Protein AF-A0A1Y5F6K0-F1 (afdb_monomer_lite)

Structure (mmCIF, N/CA/C/O backbone):
data_AF-A0A1Y5F6K0-F1
#
_entry.id   AF-A0A1Y5F6K0-F1
#
loop_
_atom_site.group_PDB
_atom_site.id
_atom_site.type_symbol
_atom_site.label_atom_id
_atom_site.lab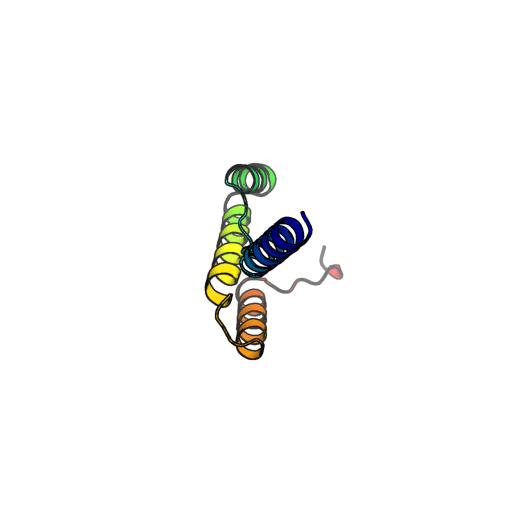el_alt_id
_atom_site.label_comp_id
_atom_site.label_asym_id
_atom_site.label_entity_id
_atom_site.label_seq_id
_atom_site.pdbx_PDB_ins_code
_atom_site.Cartn_x
_atom_site.Cartn_y
_atom_site.Cartn_z
_atom_site.occupancy
_atom_site.B_iso_or_equiv
_atom_site.auth_seq_id
_atom_site.auth_comp_id
_atom_site.auth_asym_id
_atom_site.auth_atom_id
_atom_site.pdbx_PDB_model_num
ATOM 1 N N . MET A 1 1 ? 6.718 9.700 46.184 1.00 61.56 1 MET A N 1
ATOM 2 C CA . MET A 1 1 ? 7.328 8.785 45.185 1.00 61.56 1 MET A CA 1
ATOM 3 C C . MET A 1 1 ? 6.313 7.915 44.432 1.00 61.56 1 MET A C 1
ATOM 5 O O . MET A 1 1 ? 6.516 7.708 43.245 1.00 61.56 1 MET A O 1
ATOM 9 N N . ALA A 1 2 ? 5.223 7.432 45.050 1.00 70.31 2 ALA A N 1
ATOM 10 C CA . ALA A 1 2 ? 4.215 6.604 44.364 1.00 70.31 2 ALA A CA 1
ATOM 11 C C . ALA A 1 2 ? 3.367 7.361 43.314 1.00 70.31 2 ALA A C 1
ATOM 13 O O . ALA A 1 2 ? 3.159 6.848 42.220 1.00 70.31 2 ALA A O 1
ATOM 14 N N . GLY A 1 3 ? 2.949 8.602 43.599 1.00 78.19 3 GLY A N 1
ATOM 15 C CA . GLY A 1 3 ? 2.156 9.415 42.659 1.00 78.19 3 GLY A CA 1
ATOM 16 C C . GLY A 1 3 ? 2.897 9.770 41.365 1.00 78.19 3 GLY A C 1
ATOM 17 O O . GLY A 1 3 ? 2.319 9.698 40.289 1.00 78.19 3 GLY A O 1
ATOM 18 N N . LEU A 1 4 ? 4.204 10.047 41.448 1.00 80.81 4 LEU A N 1
ATOM 19 C CA . LEU A 1 4 ? 5.037 10.308 40.269 1.00 80.81 4 LEU A CA 1
ATOM 20 C C . LEU A 1 4 ? 5.130 9.074 39.358 1.00 80.81 4 LEU A C 1
ATOM 22 O O . LEU A 1 4 ? 5.035 9.202 38.144 1.00 80.81 4 LEU A O 1
ATOM 26 N N . LYS A 1 5 ? 5.248 7.872 39.940 1.00 79.56 5 LYS A N 1
ATOM 27 C CA . LYS A 1 5 ? 5.255 6.612 39.180 1.00 79.56 5 LYS A CA 1
ATOM 28 C C . LYS A 1 5 ? 3.926 6.380 38.456 1.00 79.56 5 LYS A C 1
ATOM 30 O O . LYS A 1 5 ? 3.944 6.002 37.292 1.00 79.56 5 LYS A O 1
ATOM 35 N N . PHE A 1 6 ? 2.795 6.656 39.110 1.00 84.44 6 PHE A N 1
ATOM 36 C CA . PHE A 1 6 ? 1.471 6.554 38.486 1.00 84.44 6 PHE A CA 1
ATOM 37 C C . PHE A 1 6 ? 1.295 7.534 37.324 1.00 84.44 6 PHE A C 1
ATOM 39 O O . PHE A 1 6 ? 0.811 7.141 36.269 1.00 84.44 6 PHE A O 1
ATOM 46 N N . VAL A 1 7 ? 1.738 8.784 37.484 1.00 90.12 7 VAL A N 1
ATOM 47 C CA . VAL A 1 7 ? 1.685 9.785 36.408 1.00 90.12 7 VAL A CA 1
ATOM 48 C C . VAL A 1 7 ? 2.534 9.350 35.214 1.00 90.12 7 VAL A C 1
ATOM 50 O O . VAL A 1 7 ? 2.054 9.390 34.086 1.00 90.12 7 VAL A O 1
ATOM 53 N N . VAL A 1 8 ? 3.758 8.871 35.450 1.00 89.00 8 VAL A N 1
ATOM 54 C CA . VAL A 1 8 ? 4.646 8.392 34.378 1.00 89.00 8 VAL A CA 1
ATOM 55 C C . VAL A 1 8 ? 4.029 7.205 33.631 1.00 89.00 8 VAL A C 1
ATOM 57 O O . VAL A 1 8 ? 4.008 7.208 32.405 1.00 89.00 8 VAL A O 1
ATOM 60 N N . VAL A 1 9 ? 3.466 6.226 34.346 1.00 89.75 9 VAL A N 1
ATOM 61 C CA . VAL A 1 9 ? 2.804 5.062 33.730 1.00 89.75 9 VAL A CA 1
ATOM 62 C C . VAL A 1 9 ? 1.603 5.484 32.880 1.00 89.75 9 VAL A C 1
ATOM 64 O O . VAL A 1 9 ? 1.476 5.036 31.741 1.00 89.75 9 VAL A O 1
ATOM 67 N N . SER A 1 10 ? 0.757 6.383 33.388 1.00 85.25 10 SER A N 1
ATOM 68 C CA . SER A 1 10 ? -0.405 6.892 32.650 1.00 85.25 10 SER A CA 1
ATOM 69 C C . SER A 1 10 ? -0.009 7.674 31.394 1.00 85.25 10 SER A C 1
ATOM 71 O O . SER A 1 10 ? -0.640 7.519 30.350 1.00 85.25 10 SER A O 1
ATOM 73 N N . VAL A 1 11 ? 1.061 8.472 31.464 1.00 86.88 11 VAL A N 1
ATOM 74 C CA . VAL A 1 11 ? 1.604 9.194 30.303 1.00 86.88 11 VAL A CA 1
ATOM 75 C C . VAL A 1 11 ? 2.143 8.214 29.258 1.00 86.88 11 VAL A C 1
ATOM 77 O O . VAL A 1 11 ? 1.815 8.345 28.081 1.00 86.88 11 VAL A O 1
ATOM 80 N N . CYS A 1 12 ? 2.900 7.192 29.664 1.00 83.38 12 CYS A N 1
ATOM 81 C CA . CYS A 1 12 ? 3.394 6.166 28.743 1.00 83.38 12 CYS A CA 1
ATOM 82 C C . CYS A 1 12 ? 2.255 5.397 28.050 1.00 83.38 12 CYS A C 1
ATOM 84 O O . CYS A 1 12 ? 2.342 5.133 26.853 1.00 83.38 12 CYS A O 1
ATOM 86 N N . LEU A 1 13 ? 1.174 5.083 28.772 1.00 81.44 13 LEU A N 1
ATOM 87 C CA . LEU A 1 13 ? -0.019 4.432 28.217 1.0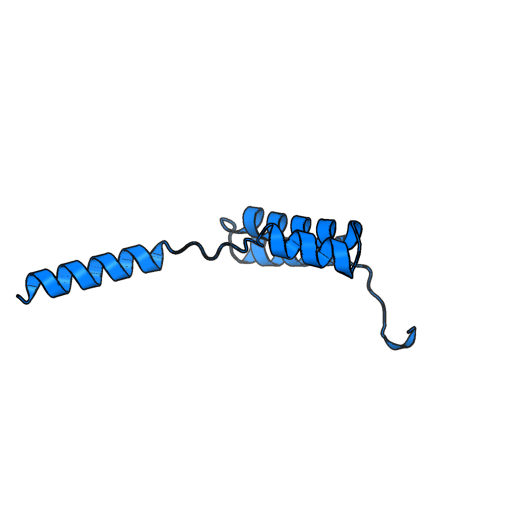0 81.44 13 LEU A CA 1
ATOM 88 C C . LEU A 1 13 ? -0.740 5.306 27.184 1.00 81.44 13 LEU A C 1
ATOM 90 O O . LEU A 1 13 ? -1.127 4.804 26.131 1.00 81.44 13 LEU A O 1
ATOM 94 N N . MET A 1 14 ? -0.879 6.611 27.441 1.00 80.19 14 MET A N 1
ATOM 95 C CA . MET A 1 14 ? -1.462 7.537 26.464 1.00 80.19 14 MET A CA 1
ATOM 96 C C . MET A 1 14 ? -0.591 7.683 25.214 1.00 80.19 14 MET A C 1
ATOM 98 O O . MET A 1 14 ? -1.117 7.675 24.107 1.00 80.19 14 MET A O 1
ATOM 102 N N . VAL A 1 15 ? 0.734 7.768 25.364 1.00 73.88 15 VAL A N 1
ATOM 103 C CA . VAL A 1 15 ? 1.657 7.851 24.218 1.00 73.88 15 VAL A CA 1
ATOM 104 C C . VAL A 1 15 ? 1.602 6.576 23.372 1.00 73.88 15 VAL A C 1
ATOM 106 O O . VAL A 1 15 ? 1.556 6.659 22.147 1.00 73.88 15 VAL A O 1
ATOM 109 N N . ALA A 1 16 ? 1.540 5.401 24.004 1.00 67.50 16 ALA A N 1
ATOM 110 C CA . ALA A 1 16 ? 1.407 4.127 23.300 1.00 67.50 16 ALA A CA 1
ATOM 111 C C . ALA A 1 16 ? 0.063 3.993 22.560 1.00 67.50 16 ALA A C 1
ATOM 113 O O . ALA A 1 16 ? 0.028 3.448 21.461 1.00 67.50 16 ALA A O 1
ATOM 114 N N . ALA A 1 17 ? -1.028 4.529 23.118 1.00 64.56 17 ALA A N 1
ATOM 115 C CA . ALA A 1 17 ? -2.344 4.526 22.473 1.00 64.56 17 ALA A CA 1
ATOM 116 C C . ALA A 1 17 ? -2.420 5.424 21.222 1.00 64.56 17 ALA A C 1
ATOM 118 O O . ALA A 1 17 ? -3.309 5.242 20.393 1.00 64.56 17 ALA A O 1
ATOM 119 N N . VAL A 1 18 ? -1.498 6.382 21.081 1.00 61.72 18 VAL A N 1
ATOM 120 C CA . VAL A 1 18 ? -1.438 7.330 19.954 1.00 61.72 18 VAL A CA 1
ATOM 121 C C . VAL A 1 18 ? -0.342 6.952 18.951 1.00 61.72 18 VAL A C 1
ATOM 123 O O . VAL A 1 18 ? -0.196 7.615 17.927 1.00 61.72 18 VAL A O 1
ATOM 126 N N . ALA A 1 19 ? 0.422 5.880 19.197 1.00 58.09 19 ALA A N 1
ATOM 127 C CA . ALA A 1 19 ? 1.472 5.449 18.284 1.00 58.09 19 ALA A CA 1
ATOM 128 C C . ALA A 1 19 ? 0.868 5.160 16.895 1.00 58.09 19 ALA A C 1
ATOM 130 O O . ALA A 1 19 ? 0.037 4.255 16.762 1.00 58.09 19 ALA A O 1
ATOM 131 N N . PRO A 1 20 ? 1.250 5.917 15.851 1.00 58.69 20 PRO A N 1
ATOM 132 C CA . PRO A 1 20 ? 0.698 5.698 14.531 1.00 58.69 20 PRO A CA 1
ATOM 133 C C . PRO A 1 20 ? 1.206 4.352 14.015 1.00 58.69 20 PRO A C 1
ATOM 135 O O . PRO A 1 20 ? 2.389 4.192 13.726 1.00 58.69 20 PRO A O 1
ATOM 138 N N . ALA A 1 21 ? 0.303 3.386 13.843 1.00 62.81 21 ALA A N 1
ATOM 139 C CA . ALA A 1 21 ? 0.554 2.157 13.087 1.00 62.81 21 ALA A CA 1
ATOM 140 C C . ALA A 1 21 ? 0.576 2.451 11.572 1.00 62.81 21 ALA A C 1
ATOM 142 O O . ALA A 1 21 ? -0.080 1.783 10.771 1.00 62.81 21 ALA A O 1
ATOM 143 N N . ALA A 1 22 ? 1.259 3.52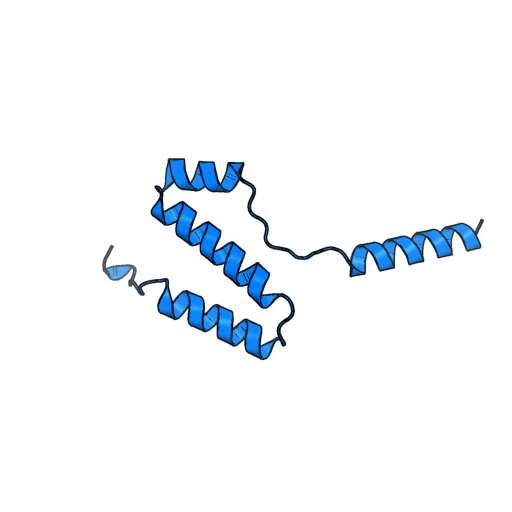8 11.178 1.00 67.19 22 ALA A N 1
ATOM 144 C CA . ALA A 1 22 ? 1.317 3.975 9.803 1.00 67.19 22 ALA A CA 1
ATOM 145 C C . ALA A 1 22 ? 2.375 3.172 9.053 1.00 67.19 22 ALA A C 1
ATOM 147 O O . ALA A 1 22 ? 3.544 3.145 9.432 1.00 67.19 22 ALA A O 1
ATOM 148 N N . LEU A 1 23 ? 1.955 2.533 7.965 1.00 75.00 23 LEU A N 1
ATOM 149 C CA . LEU A 1 23 ? 2.887 1.984 6.999 1.00 75.00 23 LEU A CA 1
ATOM 150 C C . LEU A 1 23 ? 3.517 3.163 6.243 1.00 75.00 23 LEU A C 1
ATOM 152 O O . LEU A 1 23 ? 2.844 3.852 5.472 1.00 75.00 23 LEU A O 1
ATOM 156 N N . ASP A 1 24 ? 4.789 3.422 6.537 1.00 84.44 24 ASP A N 1
ATOM 157 C CA . ASP A 1 24 ? 5.581 4.484 5.923 1.00 84.44 24 ASP A CA 1
ATOM 158 C C . ASP A 1 24 ? 6.939 3.930 5.485 1.00 84.44 24 ASP A C 1
ATOM 160 O O . ASP A 1 24 ? 7.860 3.746 6.282 1.00 84.44 24 ASP A O 1
ATOM 164 N N . PHE A 1 25 ? 7.038 3.584 4.206 1.00 91.44 25 PHE A N 1
ATOM 165 C CA . PHE A 1 25 ? 8.276 3.162 3.580 1.00 91.44 25 PHE A CA 1
ATOM 166 C C . PHE A 1 25 ? 9.208 4.360 3.423 1.00 91.44 25 PHE A C 1
ATOM 168 O O . PHE A 1 25 ? 8.841 5.398 2.872 1.00 91.44 25 PHE A O 1
ATOM 175 N N . SER A 1 26 ? 10.448 4.194 3.879 1.00 94.56 26 SER A N 1
ATOM 176 C CA . SER A 1 26 ? 11.454 5.244 3.760 1.00 94.56 26 SER A CA 1
ATOM 177 C C . SER A 1 26 ? 11.825 5.491 2.295 1.00 94.56 26 SER A C 1
ATOM 179 O O . SER A 1 26 ? 11.770 4.582 1.457 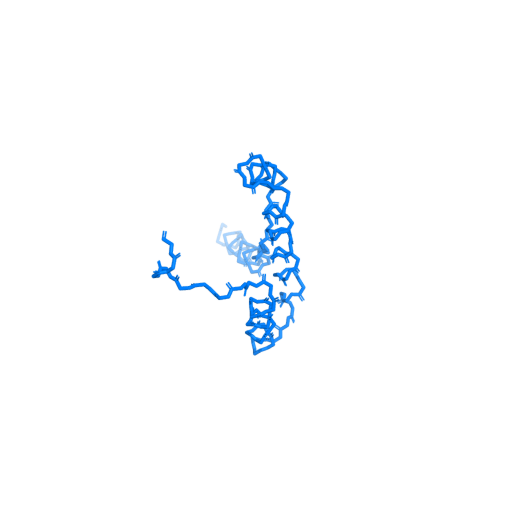1.00 94.56 26 SER A O 1
ATOM 181 N N . ALA A 1 27 ? 12.263 6.712 1.984 1.00 95.25 27 ALA A N 1
ATOM 182 C CA . ALA A 1 27 ? 12.734 7.055 0.645 1.00 95.25 27 ALA A CA 1
ATOM 183 C C . ALA A 1 27 ? 13.876 6.126 0.196 1.00 95.25 27 ALA A C 1
ATOM 185 O O . ALA A 1 27 ? 13.916 5.697 -0.955 1.00 95.25 27 ALA A O 1
ATOM 186 N N . GLU A 1 28 ? 14.764 5.736 1.114 1.00 97.44 28 GLU A N 1
ATOM 187 C CA . GLU A 1 28 ? 15.853 4.798 0.842 1.00 97.44 28 GLU A CA 1
ATOM 188 C C . GLU A 1 28 ? 15.333 3.410 0.457 1.00 97.44 28 GLU A C 1
ATOM 190 O O . GLU A 1 28 ? 15.909 2.769 -0.422 1.00 97.44 28 GLU A O 1
ATOM 195 N N . LEU A 1 29 ? 14.256 2.927 1.087 1.00 96.69 29 LEU A N 1
ATOM 196 C CA . LEU A 1 29 ? 13.643 1.655 0.708 1.00 96.69 29 LEU A CA 1
ATOM 197 C C . LEU A 1 29 ? 13.044 1.739 -0.698 1.00 96.69 29 LEU A C 1
ATOM 199 O O . LEU A 1 29 ? 13.297 0.852 -1.513 1.00 96.69 29 LEU A O 1
ATOM 203 N N . ILE A 1 30 ? 12.306 2.809 -1.000 1.00 98.06 30 ILE A N 1
ATOM 204 C CA . ILE A 1 30 ? 11.721 3.024 -2.330 1.00 98.06 30 ILE A CA 1
ATOM 205 C C . ILE A 1 30 ? 12.818 3.074 -3.400 1.00 98.06 30 ILE A C 1
ATOM 207 O O . ILE A 1 30 ? 12.709 2.400 -4.425 1.00 98.06 30 ILE A O 1
ATOM 211 N N . LEU A 1 31 ? 13.919 3.785 -3.137 1.00 98.19 31 LEU A N 1
ATOM 212 C CA . LEU A 1 31 ? 15.072 3.839 -4.039 1.00 98.19 31 LEU A CA 1
ATOM 213 C C . LEU A 1 31 ? 15.731 2.467 -4.227 1.00 98.19 31 LEU A C 1
ATOM 215 O O . LEU A 1 31 ? 16.094 2.118 -5.348 1.00 98.19 31 LEU A O 1
ATOM 219 N N . LYS A 1 32 ? 15.849 1.657 -3.167 1.00 98.38 32 LYS A N 1
ATOM 220 C CA . LYS A 1 32 ? 16.367 0.282 -3.270 1.00 98.38 32 LYS A CA 1
ATOM 221 C C . LYS A 1 32 ? 15.457 -0.615 -4.108 1.00 98.38 32 LYS A C 1
ATOM 223 O O . LYS A 1 32 ? 15.960 -1.394 -4.915 1.00 98.38 32 LYS A O 1
ATOM 228 N N . VAL A 1 33 ? 14.137 -0.507 -3.941 1.00 98.31 33 VAL A N 1
ATOM 229 C CA . VAL A 1 33 ? 13.157 -1.248 -4.752 1.00 98.31 33 VAL A CA 1
ATOM 230 C C . VAL A 1 33 ? 13.273 -0.842 -6.217 1.00 98.31 33 VAL A C 1
ATOM 232 O O . VAL A 1 33 ? 13.411 -1.718 -7.067 1.00 98.31 33 VAL A O 1
ATOM 235 N N . LYS A 1 34 ? 13.304 0.464 -6.502 1.00 98.44 34 LYS A N 1
ATOM 236 C CA . LYS A 1 34 ? 13.495 1.005 -7.853 1.00 98.44 34 LYS A CA 1
ATOM 237 C C . LYS A 1 34 ? 14.785 0.497 -8.493 1.00 98.44 34 LYS A C 1
ATOM 239 O O . LYS A 1 34 ? 14.765 0.016 -9.619 1.00 98.44 34 LYS A O 1
ATOM 244 N N . ALA A 1 35 ? 15.897 0.550 -7.761 1.00 98.31 35 ALA A N 1
ATOM 245 C CA . ALA A 1 35 ? 17.194 0.101 -8.258 1.00 98.31 35 ALA A CA 1
ATOM 246 C C . ALA A 1 35 ? 17.231 -1.408 -8.551 1.00 98.31 35 ALA A C 1
ATOM 248 O O . ALA A 1 35 ? 17.897 -1.828 -9.493 1.00 98.31 35 ALA A O 1
ATOM 249 N N . LYS A 1 36 ? 16.531 -2.225 -7.753 1.00 98.50 36 LYS A N 1
ATOM 250 C CA . LYS A 1 36 ? 16.554 -3.688 -7.885 1.00 98.50 36 LYS A CA 1
ATOM 251 C C . LYS A 1 36 ? 15.509 -4.239 -8.860 1.00 98.50 36 LYS A C 1
ATOM 253 O O . LYS A 1 36 ? 15.782 -5.226 -9.533 1.00 98.50 36 LYS A O 1
ATOM 258 N N . TYR A 1 37 ? 14.323 -3.639 -8.907 1.00 97.88 37 TYR A N 1
ATOM 259 C CA . TYR A 1 37 ? 13.146 -4.186 -9.593 1.00 97.88 37 TYR A CA 1
ATOM 260 C C . TYR A 1 37 ? 12.505 -3.212 -10.600 1.00 97.88 37 TYR A C 1
ATOM 262 O O . TYR A 1 37 ? 11.515 -3.562 -11.240 1.00 97.88 37 TYR A O 1
ATOM 270 N N . GLY A 1 38 ? 13.060 -2.007 -10.765 1.00 98.25 38 GLY A N 1
ATOM 271 C CA . GLY A 1 38 ? 12.616 -1.006 -11.737 1.00 98.25 38 GLY A CA 1
ATOM 272 C C . GLY A 1 38 ? 11.535 -0.045 -11.230 1.00 98.25 38 GLY A C 1
ATOM 273 O O . GLY A 1 38 ? 10.975 -0.212 -10.146 1.00 98.25 38 GLY A O 1
ATOM 274 N N . GLU A 1 39 ? 11.234 0.967 -12.050 1.00 98.00 39 GLU A N 1
ATOM 275 C CA . GLU A 1 39 ? 10.312 2.070 -11.719 1.00 98.00 39 GLU A CA 1
ATOM 276 C C . GLU A 1 39 ? 8.923 1.577 -11.309 1.00 98.00 39 GLU A C 1
ATOM 278 O O . GLU A 1 39 ? 8.408 1.922 -10.247 1.00 98.00 39 GLU A O 1
ATOM 283 N N . GLN A 1 40 ? 8.350 0.681 -12.115 1.00 96.56 40 GLN A N 1
ATOM 284 C CA . GLN A 1 40 ? 6.999 0.175 -11.887 1.00 96.56 40 GLN A CA 1
ATOM 285 C C . GLN A 1 40 ? 6.887 -0.578 -10.555 1.00 96.56 40 GLN A C 1
ATOM 287 O O . GLN A 1 40 ? 5.829 -0.582 -9.928 1.00 96.56 40 GLN A O 1
ATOM 292 N N . ALA A 1 41 ? 7.967 -1.222 -10.098 1.00 96.94 41 ALA A N 1
ATOM 293 C CA . ALA A 1 41 ? 7.979 -1.881 -8.799 1.00 96.94 41 ALA A CA 1
ATOM 294 C C . ALA A 1 41 ? 7.934 -0.863 -7.654 1.00 96.94 41 ALA A C 1
ATOM 296 O O . ALA A 1 41 ? 7.165 -1.055 -6.712 1.00 96.94 41 ALA A O 1
ATOM 297 N N . SER A 1 42 ? 8.698 0.232 -7.739 1.00 97.88 42 SER A N 1
ATOM 298 C CA . SER A 1 42 ? 8.599 1.317 -6.756 1.00 97.88 42 SER A CA 1
ATOM 299 C C . SER A 1 42 ? 7.228 1.993 -6.771 1.00 97.88 42 SER A C 1
ATOM 301 O O . SER A 1 42 ? 6.686 2.255 -5.697 1.00 97.88 42 SER A O 1
ATOM 303 N N . ASP A 1 43 ? 6.622 2.190 -7.944 1.00 97.06 43 ASP A N 1
ATOM 304 C CA . ASP A 1 43 ? 5.293 2.802 -8.068 1.00 97.06 43 ASP A CA 1
ATOM 305 C C . ASP A 1 43 ? 4.208 1.956 -7.388 1.00 97.06 43 ASP A C 1
ATOM 307 O O . ASP A 1 43 ? 3.341 2.485 -6.683 1.00 97.06 43 ASP A O 1
ATOM 311 N N . ARG A 1 44 ? 4.281 0.623 -7.520 1.00 96.31 44 ARG A N 1
ATOM 312 C CA . ARG A 1 44 ? 3.379 -0.302 -6.812 1.00 96.31 44 ARG A CA 1
ATOM 313 C C . ARG A 1 44 ? 3.536 -0.209 -5.294 1.00 96.31 44 ARG A C 1
ATOM 315 O O . ARG A 1 44 ? 2.535 -0.180 -4.580 1.00 96.31 44 ARG A O 1
ATOM 322 N N . VAL A 1 45 ? 4.770 -0.117 -4.792 1.00 96.00 45 VAL A N 1
ATOM 323 C CA . VAL A 1 45 ? 5.039 0.024 -3.349 1.00 96.00 45 VAL A CA 1
ATOM 324 C C . VAL A 1 45 ? 4.505 1.360 -2.815 1.00 96.00 45 VAL A C 1
ATOM 326 O O . VAL A 1 45 ? 3.853 1.385 -1.770 1.00 96.00 45 VAL A O 1
ATOM 329 N N . LEU A 1 46 ? 4.699 2.457 -3.554 1.00 96.62 46 LEU A N 1
ATOM 330 C CA . LEU A 1 46 ? 4.131 3.767 -3.216 1.00 96.62 46 LEU A CA 1
ATOM 331 C C . LEU A 1 46 ? 2.595 3.744 -3.216 1.00 96.62 46 LEU A C 1
ATOM 333 O O . LEU A 1 46 ? 1.963 4.279 -2.303 1.00 96.62 46 LEU A O 1
ATOM 337 N N . SER A 1 47 ? 1.988 3.071 -4.196 1.00 96.12 47 SER A N 1
ATOM 338 C CA . SER A 1 47 ? 0.531 2.908 -4.289 1.00 96.12 47 SER A CA 1
ATOM 339 C C . SER A 1 47 ? -0.030 2.109 -3.112 1.00 96.12 47 SER A C 1
ATOM 341 O O . SER A 1 47 ? -1.067 2.466 -2.552 1.00 96.12 47 SER A O 1
ATOM 343 N N . TRP A 1 48 ? 0.681 1.068 -2.673 1.00 95.50 48 TRP A N 1
ATOM 344 C CA . TRP A 1 48 ? 0.306 0.304 -1.487 1.00 95.50 48 TRP A CA 1
ATOM 345 C C . TRP A 1 48 ? 0.400 1.140 -0.201 1.00 95.50 48 TRP A C 1
ATOM 347 O O . TRP A 1 48 ? -0.518 1.126 0.621 1.00 95.50 48 TRP A O 1
ATOM 357 N N . GLN A 1 49 ? 1.452 1.944 -0.042 1.00 95.06 49 GLN A N 1
ATOM 358 C CA . GLN A 1 49 ? 1.545 2.888 1.073 1.00 95.06 49 GLN A CA 1
ATOM 359 C C . GLN A 1 49 ? 0.383 3.893 1.073 1.00 95.06 49 GLN A C 1
ATOM 361 O O . GLN A 1 49 ? -0.210 4.160 2.123 1.00 95.06 49 GLN A O 1
ATOM 366 N N . ALA A 1 50 ? 0.017 4.424 -0.097 1.00 94.56 50 ALA A N 1
ATOM 367 C CA . ALA A 1 50 ? -1.124 5.324 -0.238 1.00 94.56 50 ALA A CA 1
ATOM 368 C C . ALA A 1 50 ? -2.454 4.644 0.139 1.00 94.56 50 ALA A C 1
ATOM 370 O O . ALA A 1 50 ? -3.266 5.250 0.843 1.00 94.56 50 ALA A O 1
ATOM 371 N N . LEU A 1 51 ? -2.655 3.375 -0.249 1.00 94.94 51 LEU A N 1
ATOM 372 C CA . LEU A 1 51 ? -3.810 2.571 0.166 1.00 94.94 51 LEU A CA 1
ATOM 373 C C . LEU A 1 51 ? -3.927 2.533 1.691 1.00 94.94 51 LEU A C 1
ATOM 375 O O . LEU A 1 51 ? -4.977 2.900 2.222 1.00 94.94 51 LEU A O 1
ATOM 379 N N . VAL A 1 52 ? -2.856 2.130 2.385 1.00 93.06 52 VAL A N 1
ATOM 380 C CA . VAL A 1 52 ? -2.872 1.986 3.848 1.00 93.06 52 VAL A CA 1
ATOM 381 C C . VAL A 1 52 ? -3.182 3.321 4.513 1.00 93.06 52 VAL A C 1
ATOM 383 O O . VAL A 1 52 ? -4.075 3.384 5.355 1.00 93.06 52 VAL A O 1
ATOM 386 N N . ARG A 1 53 ? -2.519 4.405 4.090 1.00 92.19 53 ARG A N 1
ATOM 387 C CA . ARG A 1 53 ? -2.777 5.758 4.609 1.00 92.19 53 ARG A CA 1
ATOM 388 C C . ARG A 1 53 ? -4.236 6.179 4.416 1.00 92.19 53 ARG A C 1
ATOM 390 O O . ARG A 1 53 ? -4.845 6.692 5.348 1.00 92.19 53 AR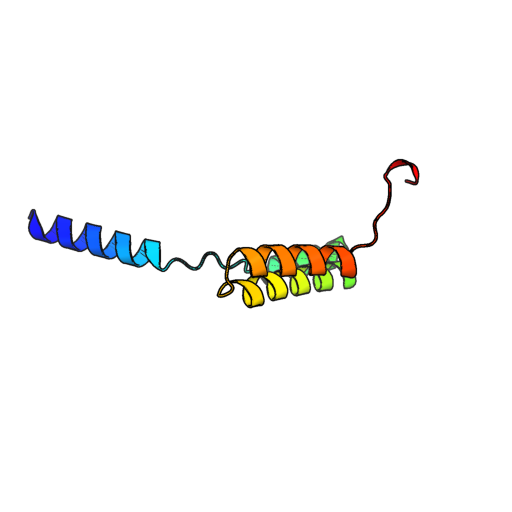G A O 1
ATOM 397 N N . SER A 1 54 ? -4.816 5.913 3.244 1.00 92.19 54 SER A N 1
ATOM 398 C CA . SER A 1 54 ? -6.208 6.280 2.942 1.00 92.19 54 SER A CA 1
ATOM 399 C C . SER A 1 54 ? -7.252 5.480 3.732 1.00 92.19 54 SER A C 1
ATOM 401 O O . SER A 1 54 ? -8.386 5.932 3.869 1.00 92.19 54 SER A O 1
ATOM 403 N N . ALA A 1 55 ? -6.889 4.296 4.235 1.00 93.12 55 ALA A N 1
ATOM 404 C CA . ALA A 1 55 ? -7.817 3.366 4.871 1.00 93.12 55 ALA A CA 1
ATOM 405 C C . ALA A 1 55 ? -7.779 3.389 6.411 1.00 93.12 55 ALA A C 1
ATOM 407 O O . ALA A 1 55 ? -8.643 2.786 7.044 1.00 93.12 55 ALA A O 1
ATOM 408 N N . GLN A 1 56 ? -6.807 4.069 7.034 1.00 89.69 56 GLN A N 1
ATOM 409 C CA . GLN A 1 56 ? -6.582 4.015 8.489 1.00 89.69 56 GLN A CA 1
ATOM 410 C C . GLN A 1 56 ? -7.819 4.361 9.329 1.00 89.69 56 GLN A C 1
ATOM 412 O O . GLN A 1 56 ? -8.093 3.680 10.317 1.00 89.69 56 GLN A O 1
ATOM 417 N N . SER A 1 57 ? -8.576 5.383 8.925 1.00 90.69 57 SER A N 1
ATOM 418 C CA . SER A 1 57 ? -9.756 5.877 9.645 1.00 90.69 57 SER A CA 1
ATOM 419 C C . SER A 1 57 ? -11.065 5.177 9.266 1.00 90.69 57 SER A C 1
ATOM 421 O O . SER A 1 57 ? -12.121 5.535 9.788 1.00 90.69 57 SER A O 1
ATOM 423 N N . LEU A 1 58 ? -11.027 4.196 8.359 1.00 93.75 58 LEU A N 1
ATOM 424 C CA . LEU A 1 58 ? -12.228 3.497 7.912 1.00 93.75 58 LEU A CA 1
ATOM 425 C C . LEU A 1 58 ? -12.705 2.465 8.949 1.00 93.75 58 LEU A C 1
ATOM 427 O O . LEU A 1 58 ? -11.894 1.908 9.692 1.00 93.75 58 LEU A O 1
ATOM 431 N N . PRO A 1 59 ? -14.007 2.134 8.979 1.00 96.94 59 PRO A N 1
ATOM 432 C CA . PRO A 1 59 ? -14.489 0.953 9.687 1.00 96.94 59 PRO A CA 1
ATOM 433 C C . PRO A 1 59 ? -13.808 -0.324 9.172 1.00 96.94 59 PRO A C 1
ATOM 435 O O . PRO A 1 59 ? -13.518 -0.436 7.982 1.00 96.94 59 PRO A O 1
ATOM 438 N N . GLU A 1 60 ? -13.620 -1.322 10.038 1.00 96.19 60 GLU A N 1
ATOM 439 C CA . GLU A 1 60 ? -12.904 -2.567 9.698 1.00 96.19 60 GLU A CA 1
ATOM 440 C C . GLU A 1 60 ? -13.427 -3.254 8.428 1.00 96.19 60 GLU A C 1
ATOM 442 O O . GLU A 1 60 ? -12.649 -3.653 7.564 1.00 96.19 60 GLU A O 1
ATOM 447 N N . LYS A 1 61 ? -14.751 -3.317 8.246 1.00 97.81 61 LYS A N 1
ATOM 448 C CA . LYS A 1 61 ? -15.358 -3.889 7.033 1.00 97.81 61 LYS A CA 1
ATOM 449 C C . LYS A 1 61 ? -14.929 -3.156 5.756 1.00 97.81 61 LYS A C 1
ATOM 451 O O . LYS A 1 61 ? -14.655 -3.794 4.742 1.00 97.81 61 LYS A O 1
ATOM 456 N N . GLU A 1 62 ? -14.856 -1.831 5.806 1.00 97.88 62 GLU A N 1
ATOM 457 C CA . GLU A 1 62 ? -14.448 -1.012 4.663 1.00 97.88 62 GLU A CA 1
ATOM 458 C C . GLU A 1 62 ? -12.944 -1.122 4.400 1.00 97.88 62 GLU A C 1
ATOM 460 O O . GLU A 1 62 ? -12.533 -1.141 3.241 1.00 97.88 62 GLU A O 1
ATOM 465 N N . LYS A 1 63 ? -12.120 -1.287 5.445 1.00 97.06 63 LYS A N 1
ATOM 466 C CA . LYS A 1 63 ? -10.696 -1.620 5.278 1.00 97.06 63 LYS A CA 1
ATOM 467 C C . LYS A 1 63 ? -10.531 -2.926 4.508 1.00 97.06 63 LYS A C 1
ATOM 469 O O . LYS A 1 63 ? -9.826 -2.947 3.502 1.00 97.06 63 LYS A O 1
ATOM 474 N N . LEU A 1 64 ? -11.222 -3.985 4.940 1.00 97.81 64 LEU A N 1
ATOM 475 C CA . LEU A 1 64 ? -11.179 -5.294 4.282 1.00 97.81 64 LEU A CA 1
ATOM 476 C C . LEU A 1 64 ? -11.598 -5.193 2.815 1.00 97.81 64 LEU A C 1
ATOM 478 O O . LEU A 1 64 ? -10.891 -5.686 1.937 1.00 97.81 64 LEU A O 1
ATOM 482 N N . LYS A 1 65 ? -12.706 -4.495 2.541 1.00 97.94 65 LYS A N 1
ATOM 483 C CA . LYS A 1 65 ? -13.183 -4.281 1.174 1.00 97.94 65 LYS A CA 1
ATOM 484 C C . LYS A 1 65 ? -12.146 -3.544 0.327 1.00 97.94 65 LYS A C 1
ATOM 486 O O . LYS A 1 65 ? -11.819 -3.993 -0.765 1.00 97.94 65 LYS A O 1
ATOM 491 N N . ARG A 1 66 ? -11.603 -2.433 0.828 1.00 97.00 66 ARG A N 1
ATOM 492 C CA . ARG A 1 66 ? -10.679 -1.581 0.069 1.00 97.00 66 ARG A CA 1
ATOM 493 C C . ARG A 1 66 ? -9.340 -2.265 -0.209 1.00 97.00 66 ARG A C 1
ATOM 495 O O . ARG A 1 66 ? -8.795 -2.088 -1.293 1.00 97.00 66 ARG A O 1
ATOM 502 N N . VAL A 1 67 ? -8.838 -3.066 0.732 1.00 96.25 67 VAL A N 1
ATOM 503 C CA . VAL A 1 67 ? -7.640 -3.896 0.528 1.00 96.25 67 VAL A CA 1
ATOM 504 C C . VAL A 1 67 ? -7.898 -4.971 -0.527 1.00 96.25 67 VAL A C 1
ATOM 506 O O . VAL A 1 67 ? -7.104 -5.109 -1.454 1.00 96.25 67 VAL A O 1
ATOM 509 N N . ASN A 1 68 ? -9.020 -5.685 -0.425 1.00 97.75 68 ASN A N 1
ATOM 510 C CA . ASN A 1 68 ? -9.396 -6.714 -1.392 1.00 97.75 68 ASN A CA 1
ATOM 511 C C . ASN A 1 68 ? -9.551 -6.139 -2.810 1.00 97.75 68 ASN A C 1
ATOM 513 O O . ASN A 1 68 ? -8.990 -6.672 -3.762 1.00 97.75 68 ASN A O 1
ATOM 517 N N . ASP A 1 69 ? -10.263 -5.019 -2.944 1.00 97.44 69 ASP A N 1
ATOM 518 C CA . ASP A 1 69 ? -10.473 -4.361 -4.234 1.00 97.44 69 ASP A CA 1
ATOM 519 C C . ASP A 1 69 ? -9.155 -3.868 -4.845 1.00 97.44 69 ASP A C 1
ATOM 521 O O . ASP A 1 69 ? -8.956 -4.011 -6.048 1.00 97.44 69 ASP A O 1
ATOM 525 N N . PHE A 1 70 ? -8.240 -3.327 -4.032 1.00 97.25 70 PHE A N 1
ATOM 526 C CA . PHE A 1 70 ? -6.933 -2.870 -4.504 1.00 97.25 70 PHE A CA 1
ATOM 527 C C . PHE A 1 70 ? -6.134 -4.007 -5.146 1.00 97.25 70 PHE A C 1
ATOM 529 O O . PHE A 1 70 ? -5.699 -3.872 -6.286 1.00 97.25 70 PHE A O 1
ATOM 536 N N . PHE A 1 71 ? -5.960 -5.134 -4.451 1.00 96.38 71 PHE A N 1
ATOM 537 C CA . PHE A 1 71 ? -5.159 -6.236 -4.989 1.00 96.38 71 PHE A CA 1
ATOM 538 C C . PHE A 1 71 ? -5.821 -6.885 -6.205 1.00 96.38 71 PHE A C 1
ATOM 540 O O . PHE A 1 71 ? -5.142 -7.104 -7.202 1.00 96.38 71 PHE A O 1
ATOM 547 N N . ASN A 1 72 ? -7.143 -7.078 -6.174 1.00 96.19 72 A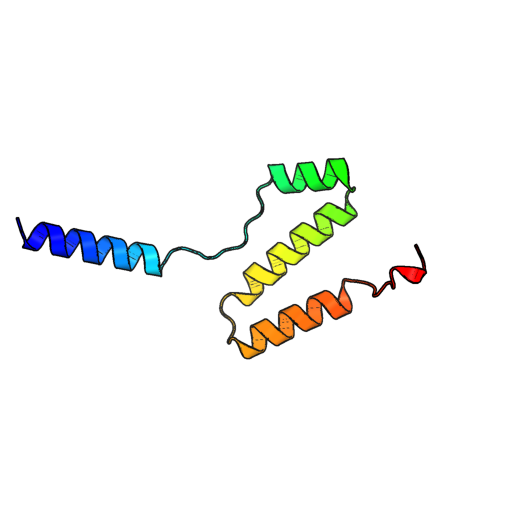SN A N 1
ATOM 548 C CA . ASN A 1 72 ? -7.880 -7.649 -7.305 1.00 96.19 72 ASN A CA 1
ATOM 549 C C . ASN A 1 72 ? -7.858 -6.764 -8.566 1.00 96.19 72 ASN A C 1
ATOM 551 O O . ASN A 1 72 ? -8.118 -7.264 -9.655 1.00 96.19 72 ASN A O 1
ATOM 555 N N . GLN A 1 73 ? -7.589 -5.458 -8.441 1.00 93.81 73 GLN A N 1
ATOM 556 C CA . GLN A 1 73 ? -7.516 -4.527 -9.578 1.00 93.81 73 GLN A CA 1
ATOM 557 C C . GLN A 1 73 ? -6.085 -4.226 -10.039 1.00 93.81 73 GLN A C 1
ATOM 559 O O . GLN A 1 73 ? -5.890 -3.848 -11.190 1.00 93.81 73 GLN A O 1
ATOM 564 N N . GLN A 1 74 ? -5.099 -4.318 -9.143 1.00 90.12 74 GLN A N 1
ATOM 565 C CA . GLN A 1 74 ? -3.722 -3.867 -9.393 1.00 90.12 74 GLN A CA 1
ATOM 566 C C . GLN A 1 74 ? -2.731 -5.016 -9.608 1.00 90.12 74 GLN A C 1
ATOM 568 O O . GLN A 1 74 ? -1.601 -4.770 -10.033 1.00 90.12 74 GLN A O 1
ATOM 573 N N . VAL A 1 75 ? -3.116 -6.252 -9.284 1.00 89.50 75 VAL A N 1
ATOM 574 C CA . VAL A 1 75 ? -2.257 -7.431 -9.406 1.00 89.50 75 VAL A CA 1
ATOM 575 C C . VAL A 1 75 ? -2.926 -8.440 -10.324 1.00 89.50 75 VAL A C 1
ATOM 577 O O . VAL A 1 75 ? -4.047 -8.877 -10.078 1.00 89.50 75 VAL A O 1
ATOM 580 N N . GLU A 1 76 ? -2.222 -8.803 -11.390 1.00 90.00 76 GLU A N 1
ATOM 581 C CA . GLU A 1 76 ? -2.633 -9.894 -12.262 1.00 90.00 76 GLU A CA 1
ATOM 582 C C . GLU A 1 76 ? -2.444 -11.229 -11.539 1.00 90.00 76 GLU A C 1
ATOM 584 O O . GLU A 1 76 ? -1.408 -11.476 -10.917 1.00 90.00 76 GLU A O 1
ATOM 589 N N . PHE A 1 77 ? -3.456 -12.089 -11.614 1.00 90.88 77 PHE A N 1
ATOM 590 C CA . PHE A 1 77 ? -3.331 -13.455 -11.134 1.00 90.88 77 PHE A CA 1
ATOM 591 C C . PHE A 1 77 ? -2.504 -14.263 -12.134 1.00 90.88 77 PHE A C 1
ATOM 593 O O . PHE A 1 77 ? -2.880 -14.383 -13.299 1.00 90.88 77 PHE A O 1
ATOM 600 N N . VAL A 1 78 ? -1.405 -14.842 -11.660 1.00 90.12 78 VAL A N 1
ATOM 601 C CA . VAL A 1 78 ? -0.541 -15.737 -12.429 1.00 90.12 78 VAL A CA 1
ATOM 602 C C . VAL A 1 78 ? -0.360 -17.011 -11.615 1.00 90.12 78 VAL A C 1
ATOM 604 O O . VAL A 1 78 ? -0.145 -16.944 -10.406 1.00 90.12 78 VAL A O 1
ATOM 607 N N . ASP A 1 79 ? -0.487 -18.161 -12.271 1.00 90.56 79 ASP A N 1
ATOM 608 C CA . ASP A 1 79 ? -0.245 -19.465 -11.656 1.00 90.56 79 ASP A CA 1
ATOM 609 C C . ASP A 1 79 ? 1.225 -19.857 -11.866 1.00 90.56 79 ASP A C 1
ATOM 611 O O . ASP A 1 79 ? 1.751 -19.740 -12.977 1.00 90.56 79 ASP A O 1
ATOM 615 N N . ASP A 1 80 ? 1.884 -20.317 -10.802 1.00 88.62 80 ASP A N 1
ATOM 616 C CA . ASP A 1 80 ? 3.301 -20.695 -10.824 1.00 88.62 80 ASP A CA 1
ATOM 617 C C . ASP A 1 80 ? 3.599 -21.839 -11.809 1.00 88.62 80 ASP A C 1
ATOM 619 O O . ASP A 1 80 ? 4.737 -21.996 -12.235 1.00 88.62 80 ASP A O 1
ATOM 623 N N . SER A 1 81 ? 2.594 -22.624 -12.216 1.00 89.38 81 SER A N 1
ATOM 624 C CA . SER A 1 81 ? 2.742 -23.654 -13.254 1.00 89.38 81 SER A CA 1
ATOM 625 C C . SER A 1 81 ? 3.085 -23.108 -14.649 1.00 89.38 81 SER A C 1
ATOM 627 O O . SER A 1 81 ? 3.470 -23.891 -15.520 1.00 89.38 81 SER A O 1
ATOM 629 N N . TYR A 1 82 ? 2.965 -21.794 -14.872 1.00 71.50 82 TYR A N 1
ATOM 630 C CA . TYR A 1 82 ? 3.331 -21.125 -16.126 1.00 71.50 82 TYR A CA 1
ATOM 631 C C . TYR A 1 82 ? 4.726 -20.463 -16.110 1.00 71.50 82 TYR A C 1
ATOM 633 O O . TYR A 1 82 ? 5.089 -19.831 -17.106 1.00 71.50 82 TYR A O 1
ATOM 641 N N . LEU A 1 83 ? 5.493 -20.582 -15.016 1.00 60.25 83 LEU A N 1
ATOM 642 C CA . LEU A 1 83 ? 6.851 -20.031 -14.849 1.00 60.25 83 LEU A CA 1
ATOM 643 C C . LEU A 1 83 ? 7.933 -21.117 -14.940 1.00 60.25 83 LEU A C 1
ATOM 645 O O . LEU A 1 83 ? 9.026 -20.784 -15.456 1.00 60.25 83 LEU A O 1
#

Radius of gyration: 19.68 Å; chains: 1; bounding box: 33×34×61 Å

Secondary structure (DSSP, 8-state):
-HHHHHHHHHHHHHHHHT--------HHHHHHHHHHH-HHHHHHHHHHHHHHHHHTTS-HHHHHHHHHHHHHHHS----GGG-

pLDDT: mean 88.86, std 11.37, range [58.09, 98.5]

Foldseek 3Di:
DVVVVVVVVVVVVVVVVPPDPQDDDDPVNLVVQCVPPNDVRSVVVVVVSVLRVVCVPPDPVVNVVSVVVCCVVPPDDDDPVVD

Sequence (83 aa):
MAGLKFVVVSVCLMVAAVAPAALDFSAELILKVKAKYGEQASDRVLSWQALVRSAQSLPEKEKLKRVNDFFNQQVEFVDDSYL